Protein AF-A0A6B1B7S1-F1 (afdb_monomer_lite)

Foldseek 3Di:
DDPPDDPCQEVCNPNPPHYDPVVVVVVVVDPDDPDDDFPDPDDVVRVVVD

Structure (mmCIF, N/CA/C/O backbone):
data_AF-A0A6B1B7S1-F1
#
_entry.id   AF-A0A6B1B7S1-F1
#
loop_
_atom_site.group_PDB
_atom_site.id
_atom_site.type_symbol
_atom_site.label_atom_id
_atom_site.label_alt_id
_atom_site.label_comp_id
_atom_site.label_asym_id
_atom_site.label_entity_id
_atom_site.label_seq_id
_atom_site.pdbx_PDB_ins_code
_atom_site.Cartn_x
_atom_site.Cartn_y
_atom_site.Cartn_z
_atom_site.occupancy
_atom_site.B_iso_or_equiv
_atom_site.auth_seq_id
_atom_site.auth_comp_id
_atom_site.auth_asym_id
_atom_site.auth_atom_id
_atom_site.pdbx_PDB_model_num
ATOM 1 N N . MET A 1 1 ? -2.275 6.606 -8.081 1.00 86.50 1 MET A N 1
ATOM 2 C CA . MET A 1 1 ? -0.900 6.332 -7.607 1.00 86.50 1 MET A CA 1
ATOM 3 C C . MET A 1 1 ? -0.700 7.075 -6.299 1.00 86.50 1 MET A C 1
ATOM 5 O O . MET A 1 1 ? -1.073 8.239 -6.248 1.00 86.50 1 MET A O 1
ATOM 9 N N . ALA A 1 2 ? -0.164 6.420 -5.274 1.00 93.38 2 ALA A N 1
ATOM 10 C CA . ALA A 1 2 ? 0.224 7.057 -4.016 1.00 93.38 2 ALA A CA 1
ATOM 11 C C . ALA A 1 2 ? 1.754 7.030 -3.907 1.00 93.38 2 ALA A C 1
ATOM 13 O O . ALA A 1 2 ? 2.372 6.051 -4.324 1.00 93.38 2 ALA A O 1
ATOM 14 N N . ASP A 1 3 ? 2.357 8.106 -3.408 1.00 94.62 3 ASP A N 1
ATOM 15 C CA . ASP A 1 3 ? 3.811 8.211 -3.277 1.00 94.62 3 ASP A CA 1
ATOM 16 C C . ASP A 1 3 ? 4.265 7.612 -1.943 1.00 94.62 3 ASP A C 1
ATOM 18 O O . ASP A 1 3 ? 3.670 7.896 -0.906 1.00 94.62 3 ASP A O 1
ATOM 22 N N . GLN A 1 4 ? 5.275 6.738 -1.986 1.00 93.38 4 GLN A N 1
ATOM 23 C CA . GLN A 1 4 ? 5.885 6.089 -0.812 1.00 93.38 4 GLN A CA 1
ATOM 24 C C . GLN A 1 4 ? 4.925 5.292 0.102 1.00 93.38 4 GLN A C 1
ATOM 26 O O . GLN A 1 4 ? 5.310 4.881 1.196 1.00 93.38 4 GLN A O 1
ATOM 31 N N . LEU A 1 5 ? 3.693 5.018 -0.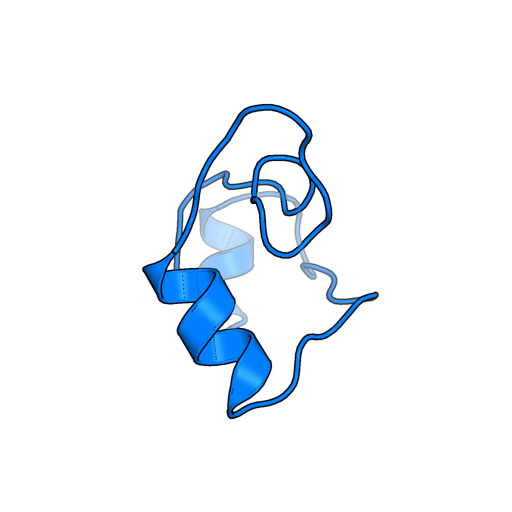337 1.00 95.12 5 LEU A N 1
ATOM 32 C CA . LEU A 1 5 ? 2.726 4.233 0.426 1.00 95.12 5 LEU A CA 1
ATOM 33 C C . LEU A 1 5 ? 3.087 2.746 0.377 1.00 95.12 5 LEU A C 1
ATOM 35 O O . LEU A 1 5 ? 2.951 2.100 -0.663 1.00 95.12 5 LEU A O 1
ATOM 39 N N . ALA A 1 6 ? 3.498 2.191 1.513 1.00 94.69 6 ALA A N 1
ATOM 40 C CA . ALA A 1 6 ? 3.716 0.758 1.628 1.00 94.69 6 ALA A CA 1
ATOM 41 C C . ALA A 1 6 ? 2.393 0.021 1.923 1.00 94.69 6 ALA A C 1
ATOM 43 O O . ALA A 1 6 ? 1.596 0.497 2.735 1.00 94.69 6 ALA A O 1
ATOM 44 N N . PRO A 1 7 ? 2.151 -1.156 1.312 1.00 94.44 7 PRO A N 1
ATOM 45 C CA . PRO A 1 7 ? 0.867 -1.856 1.415 1.00 94.44 7 PRO A CA 1
ATOM 46 C C . PRO A 1 7 ? 0.515 -2.229 2.859 1.00 94.44 7 PRO A C 1
ATOM 48 O O . PRO A 1 7 ? -0.638 -2.111 3.259 1.00 94.44 7 PRO A O 1
ATOM 51 N N . HIS A 1 8 ? 1.510 -2.579 3.678 1.00 94.38 8 HIS A N 1
ATOM 52 C CA . HIS A 1 8 ? 1.315 -2.947 5.082 1.00 94.38 8 HIS A CA 1
ATOM 53 C C . HIS A 1 8 ? 0.741 -1.821 5.955 1.00 94.38 8 HIS A C 1
ATOM 55 O O . HIS A 1 8 ? 0.251 -2.111 7.038 1.00 94.38 8 HIS A O 1
ATOM 61 N N . PHE A 1 9 ? 0.762 -0.562 5.501 1.00 95.69 9 PHE A N 1
ATOM 62 C CA . PHE A 1 9 ? 0.141 0.571 6.199 1.00 95.69 9 PHE A CA 1
ATOM 63 C C . PHE A 1 9 ? -1.313 0.832 5.791 1.00 95.69 9 PHE A C 1
ATOM 65 O O . PHE A 1 9 ? -1.856 1.887 6.106 1.00 95.69 9 PHE A O 1
ATOM 72 N N . THR A 1 10 ? -1.964 -0.093 5.089 1.00 95.94 10 THR A N 1
ATOM 73 C CA . THR A 1 10 ? -3.365 0.059 4.674 1.00 95.94 10 THR A CA 1
ATOM 74 C C . THR A 1 10 ? -4.253 -1.005 5.313 1.00 95.94 10 THR A C 1
ATOM 76 O O . THR A 1 10 ? -3.822 -2.138 5.543 1.00 95.94 10 THR A O 1
ATOM 79 N N . GLY A 1 11 ? -5.505 -0.641 5.610 1.00 94.94 11 GLY A N 1
ATOM 80 C CA . GLY A 1 11 ? -6.481 -1.549 6.222 1.00 94.94 11 GLY A CA 1
ATOM 81 C C . GLY A 1 11 ? -6.777 -2.763 5.338 1.00 94.94 11 GLY A C 1
ATOM 82 O O . GLY A 1 11 ? -6.881 -3.879 5.841 1.00 94.94 11 GLY A O 1
ATOM 83 N N . THR A 1 12 ? -6.760 -2.581 4.013 1.00 94.88 12 THR A N 1
ATOM 84 C CA . THR A 1 12 ? -6.942 -3.653 3.017 1.00 94.88 12 THR A CA 1
ATOM 85 C C . THR A 1 12 ? -5.902 -4.771 3.094 1.00 94.88 12 THR A C 1
A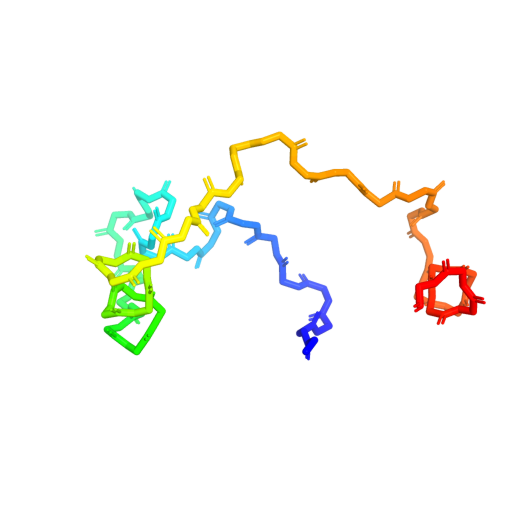TOM 87 O O . THR A 1 12 ? -6.163 -5.876 2.620 1.00 94.88 12 THR A O 1
ATOM 90 N N . TYR A 1 13 ? -4.726 -4.502 3.667 1.00 95.69 13 TYR A N 1
ATOM 91 C CA . TYR A 1 13 ? -3.671 -5.492 3.904 1.00 95.69 13 TYR A CA 1
ATOM 92 C C . TYR A 1 13 ? -3.565 -5.894 5.387 1.00 95.69 13 TYR A C 1
ATOM 94 O O . TYR A 1 13 ? -2.572 -6.492 5.794 1.00 95.69 13 TYR A O 1
ATOM 102 N N . GLY A 1 14 ? -4.591 -5.603 6.195 1.00 93.75 14 GLY A N 1
ATOM 103 C CA . GLY A 1 14 ? -4.717 -6.094 7.569 1.00 93.75 14 GLY A CA 1
ATOM 104 C C . GLY A 1 14 ? -4.044 -5.231 8.636 1.00 93.75 14 GLY A C 1
ATOM 105 O O . GLY A 1 14 ? -3.760 -5.730 9.725 1.00 93.75 14 GLY A O 1
ATOM 106 N N . HIS A 1 15 ? -3.770 -3.951 8.363 1.00 96.50 15 HIS A N 1
ATOM 107 C CA . HIS A 1 15 ? -3.199 -3.065 9.376 1.00 96.50 15 HIS A CA 1
ATOM 108 C C . HIS A 1 15 ? -4.167 -2.900 10.578 1.00 96.50 15 HIS A C 1
ATOM 110 O O . HIS A 1 15 ? -5.329 -2.554 10.372 1.00 96.50 15 HIS A O 1
ATOM 116 N N . PRO A 1 16 ? -3.719 -3.069 11.841 1.00 95.19 16 PRO A N 1
ATOM 117 C CA . PRO A 1 16 ? -4.616 -3.190 13.002 1.00 95.19 16 PRO A CA 1
ATOM 118 C C . PRO A 1 16 ? -5.306 -1.887 13.441 1.00 95.19 16 PRO A C 1
ATOM 120 O O . PRO A 1 16 ? -6.306 -1.937 14.151 1.00 95.19 16 PRO A O 1
ATOM 123 N N . VAL A 1 17 ? -4.758 -0.721 13.070 1.00 96.94 17 VAL A N 1
ATOM 124 C CA . VAL A 1 17 ? -5.260 0.603 13.510 1.00 96.94 17 VAL A CA 1
ATOM 125 C C . VAL A 1 17 ? -5.753 1.481 12.354 1.00 96.94 17 VAL A C 1
ATOM 127 O O . VAL A 1 17 ? -6.819 2.083 12.442 1.00 96.94 17 VAL A O 1
ATOM 130 N N . VAL A 1 18 ? -4.969 1.593 11.278 1.00 96.81 18 VAL A N 1
ATOM 131 C CA . VAL A 1 18 ? -5.294 2.398 10.093 1.00 96.81 18 VAL A CA 1
ATOM 132 C C . VAL A 1 18 ? -6.583 1.922 9.420 1.00 96.81 18 VAL A C 1
ATOM 134 O O . VAL A 1 18 ? -6.717 0.757 9.060 1.00 96.81 18 VAL A O 1
A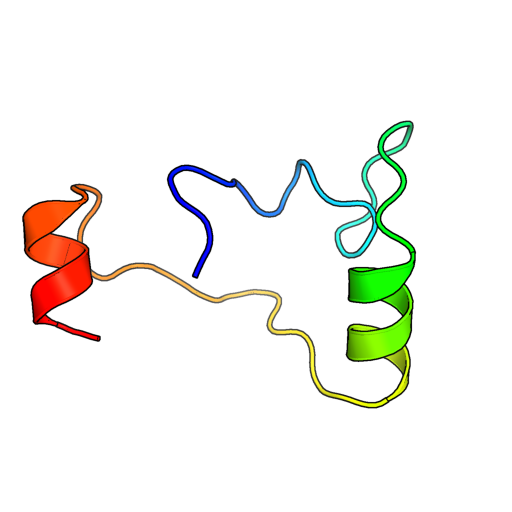TOM 137 N N . GLN A 1 19 ? -7.497 2.864 9.192 1.00 96.00 19 GLN A N 1
ATOM 138 C CA . GLN A 1 19 ? -8.770 2.631 8.514 1.00 96.00 19 GLN A CA 1
ATOM 139 C C . GLN A 1 19 ? -8.722 3.209 7.098 1.00 96.00 19 GLN A C 1
ATOM 141 O O . GLN A 1 19 ? -8.458 4.399 6.917 1.00 96.00 19 GLN A O 1
ATOM 146 N N . THR A 1 20 ? -9.003 2.382 6.088 1.00 97.06 20 THR A N 1
ATOM 147 C CA . THR A 1 20 ? -9.010 2.787 4.671 1.00 97.06 20 THR A CA 1
ATOM 148 C C . THR A 1 20 ? -10.314 2.390 3.970 1.00 97.06 20 THR A C 1
ATOM 150 O O . THR A 1 20 ? -10.270 1.685 2.962 1.00 97.06 20 THR A O 1
ATOM 153 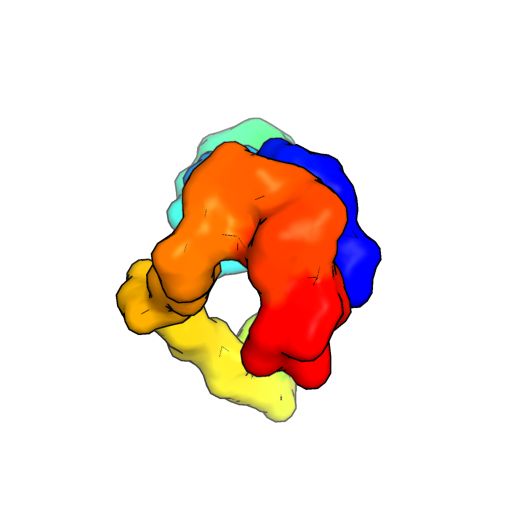N N . PRO A 1 21 ? -11.483 2.883 4.423 1.00 96.50 21 PRO A N 1
ATOM 154 C CA . PRO A 1 21 ? -12.790 2.370 3.993 1.00 96.50 21 PRO A CA 1
ATOM 155 C C . PRO A 1 21 ? -13.032 2.476 2.479 1.00 96.50 21 PRO A C 1
ATOM 157 O O . PRO A 1 21 ? -13.685 1.621 1.886 1.00 96.50 21 PRO A O 1
ATOM 160 N N . ALA A 1 22 ? -12.477 3.501 1.823 1.00 97.00 22 ALA A N 1
ATOM 161 C CA . ALA A 1 22 ? -12.571 3.652 0.371 1.00 97.00 22 ALA A CA 1
ATOM 162 C C . ALA A 1 22 ? -11.754 2.593 -0.394 1.00 97.00 22 ALA A C 1
ATOM 164 O O . ALA A 1 22 ? -12.190 2.123 -1.446 1.00 97.00 22 ALA A O 1
ATOM 165 N N . LEU A 1 23 ? -10.585 2.205 0.131 1.00 96.25 23 LEU A N 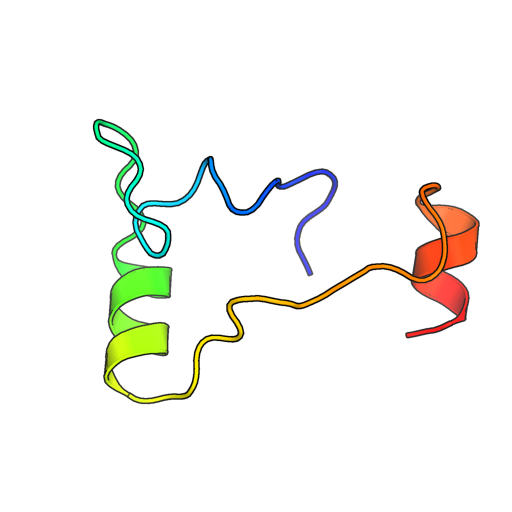1
ATOM 166 C CA . LEU A 1 23 ? -9.780 1.122 -0.438 1.00 96.25 23 LEU A CA 1
ATOM 167 C C . LEU A 1 23 ? -10.432 -0.233 -0.150 1.00 96.25 23 LEU A C 1
ATOM 169 O O . LEU A 1 23 ? -10.502 -1.067 -1.048 1.00 96.25 23 LEU A O 1
ATOM 173 N N . ASP A 1 24 ? -10.982 -0.421 1.049 1.00 95.81 24 ASP A N 1
ATOM 174 C CA . ASP A 1 24 ? -11.677 -1.650 1.443 1.00 95.81 24 ASP A CA 1
ATO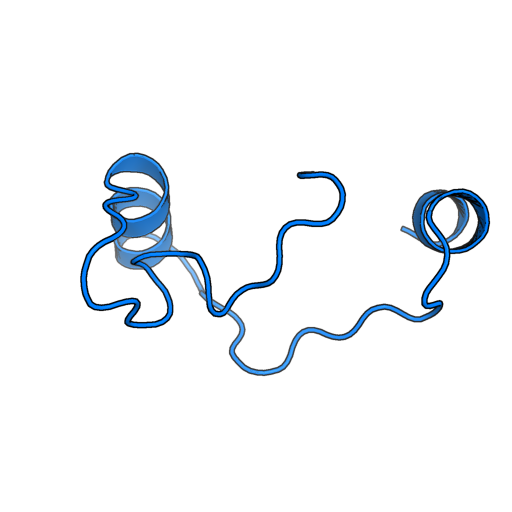M 175 C C . ASP A 1 24 ? -12.879 -1.906 0.522 1.00 95.81 24 ASP A C 1
ATOM 177 O O . ASP A 1 24 ? -12.991 -2.974 -0.085 1.00 95.81 24 ASP A O 1
ATOM 181 N N . ALA A 1 25 ? -13.707 -0.880 0.292 1.00 97.06 25 ALA A N 1
ATOM 182 C CA . ALA A 1 25 ? -14.817 -0.942 -0.655 1.00 97.06 25 ALA A CA 1
ATOM 183 C C . ALA A 1 25 ? -14.359 -1.240 -2.093 1.00 97.06 25 ALA A C 1
ATOM 185 O O . ALA A 1 25 ? -15.053 -1.950 -2.822 1.00 97.06 25 ALA A O 1
ATOM 186 N N . LEU A 1 26 ? -13.197 -0.722 -2.515 1.00 96.88 26 LEU A N 1
ATOM 187 C CA . LEU A 1 26 ? -12.630 -1.022 -3.831 1.00 96.88 26 LEU A CA 1
ATOM 188 C C . LEU A 1 26 ? -12.204 -2.492 -3.936 1.00 96.88 26 LEU A C 1
ATOM 190 O O . LEU A 1 26 ? -12.496 -3.132 -4.944 1.00 96.88 26 LEU A O 1
ATOM 194 N N . THR A 1 27 ? -11.562 -3.033 -2.900 1.00 95.75 27 THR A N 1
ATOM 195 C CA . THR A 1 27 ? -11.144 -4.442 -2.876 1.00 95.75 27 THR A CA 1
ATOM 196 C C . THR A 1 27 ? -12.327 -5.406 -2.809 1.00 95.75 27 THR A C 1
ATOM 198 O O . THR A 1 27 ? -12.285 -6.438 -3.467 1.00 95.75 27 THR A O 1
ATOM 201 N N . GLY A 1 28 ? -13.417 -5.052 -2.116 1.00 96.06 28 GLY A N 1
ATOM 202 C CA . GLY A 1 28 ? -14.626 -5.882 -2.030 1.00 96.06 28 GLY A CA 1
ATOM 203 C C . GLY A 1 28 ? -15.402 -6.028 -3.346 1.00 96.06 28 GLY A C 1
ATOM 204 O O . GLY A 1 28 ? -16.184 -6.962 -3.494 1.00 96.06 28 GLY A O 1
ATOM 205 N N . ARG A 1 29 ? -15.179 -5.131 -4.315 1.00 97.75 29 ARG A N 1
ATOM 206 C CA . ARG A 1 29 ? -15.807 -5.168 -5.651 1.00 97.75 29 ARG A CA 1
ATOM 207 C C . ARG A 1 29 ? -14.813 -5.403 -6.791 1.00 97.75 29 ARG A C 1
ATOM 209 O O . ARG A 1 29 ? -15.161 -5.201 -7.952 1.00 97.75 29 ARG A O 1
ATOM 216 N N . GLY A 1 30 ? -13.571 -5.753 -6.469 1.00 96.69 30 GLY A N 1
ATOM 217 C CA . GLY A 1 30 ? -12.476 -5.832 -7.429 1.00 96.69 30 GLY A CA 1
ATOM 218 C C . GLY A 1 30 ? -11.479 -6.930 -7.086 1.00 96.69 30 GLY A C 1
ATOM 219 O O . GLY A 1 30 ? -11.801 -7.896 -6.402 1.00 96.69 30 GLY A O 1
ATOM 220 N N . VAL A 1 31 ? -10.253 -6.773 -7.582 1.00 96.56 31 VAL A N 1
ATOM 221 C CA . VAL A 1 31 ? -9.146 -7.702 -7.330 1.00 96.56 31 VAL A CA 1
ATOM 222 C C . VAL A 1 31 ? -8.042 -6.964 -6.582 1.00 96.56 31 VAL A C 1
ATOM 224 O O . VAL A 1 31 ? -7.652 -5.859 -6.962 1.00 96.56 31 VAL A O 1
ATOM 227 N N . ARG A 1 32 ? -7.530 -7.587 -5.520 1.00 95.50 32 ARG A N 1
ATOM 228 C CA . ARG A 1 32 ? -6.354 -7.140 -4.768 1.00 95.50 32 ARG A CA 1
ATOM 229 C C . ARG A 1 32 ? -5.189 -8.062 -5.108 1.00 95.50 32 ARG A C 1
ATOM 231 O O . ARG A 1 32 ? -5.339 -9.277 -5.052 1.00 95.50 32 ARG A O 1
ATOM 238 N N . PHE A 1 33 ? -4.037 -7.490 -5.443 1.00 96.31 33 PHE A N 1
ATOM 239 C CA . PHE A 1 33 ? -2.816 -8.256 -5.687 1.00 96.31 33 PHE A CA 1
ATOM 240 C C . PHE A 1 33 ? -1.987 -8.333 -4.402 1.00 96.31 33 PHE A C 1
ATOM 242 O O . PHE A 1 33 ? -1.586 -7.302 -3.857 1.00 96.31 33 PHE A O 1
ATOM 249 N N . ASP A 1 34 ? -1.713 -9.547 -3.929 1.00 95.31 34 ASP A N 1
ATOM 250 C CA . ASP A 1 34 ? -0.858 -9.780 -2.757 1.00 95.31 34 ASP A CA 1
ATOM 251 C C . ASP A 1 34 ? 0.640 -9.633 -3.073 1.00 95.31 34 ASP A C 1
ATOM 253 O O . ASP A 1 34 ? 1.428 -9.298 -2.193 1.00 95.31 34 ASP A O 1
ATOM 257 N N . ALA A 1 35 ? 1.029 -9.834 -4.336 1.00 95.50 35 ALA A N 1
ATOM 258 C CA . ALA A 1 35 ? 2.422 -9.871 -4.784 1.00 95.50 35 ALA A CA 1
ATOM 259 C C . ALA A 1 35 ? 2.690 -8.895 -5.948 1.00 95.50 35 ALA A C 1
ATOM 261 O O . ALA A 1 35 ? 3.112 -9.294 -7.033 1.00 95.50 35 ALA A O 1
ATOM 262 N N . ALA A 1 36 ? 2.415 -7.604 -5.737 1.00 94.38 36 ALA A N 1
ATOM 263 C CA . ALA A 1 36 ? 2.717 -6.544 -6.701 1.00 94.38 36 ALA A CA 1
ATOM 264 C C . ALA A 1 36 ? 4.064 -5.870 -6.378 1.00 94.38 36 ALA A C 1
ATOM 266 O O . ALA A 1 36 ? 4.219 -5.265 -5.316 1.00 94.38 36 ALA A O 1
ATOM 267 N N . TYR A 1 37 ? 5.026 -5.943 -7.302 1.00 93.44 37 TYR A N 1
ATOM 268 C CA . TYR A 1 37 ? 6.377 -5.401 -7.124 1.00 93.44 37 TYR A CA 1
ATOM 269 C C . TYR A 1 37 ? 6.661 -4.224 -8.055 1.00 93.44 37 TYR A C 1
ATOM 271 O O . TYR A 1 37 ? 6.208 -4.174 -9.196 1.00 93.44 37 TYR A O 1
ATOM 279 N N . CYS A 1 38 ? 7.461 -3.283 -7.560 1.00 91.69 38 CYS A N 1
ATOM 280 C CA . CYS A 1 38 ? 8.001 -2.184 -8.350 1.00 91.69 38 CYS A CA 1
ATOM 281 C C . CYS A 1 38 ? 9.309 -2.615 -9.025 1.00 91.69 38 CYS A C 1
ATOM 283 O O . CYS A 1 38 ? 10.177 -3.188 -8.371 1.00 91.69 38 CYS A O 1
ATOM 285 N N . ASN A 1 39 ? 9.489 -2.270 -10.303 1.00 94.00 39 ASN A N 1
ATOM 286 C CA . ASN A 1 39 ? 10.715 -2.592 -11.051 1.00 94.00 39 ASN A CA 1
ATOM 287 C C . ASN A 1 39 ? 11.952 -1.836 -10.529 1.00 94.00 39 ASN A C 1
ATOM 289 O O . ASN A 1 39 ? 13.083 -2.281 -10.707 1.00 94.00 39 ASN A O 1
ATOM 293 N N . PHE A 1 40 ? 11.742 -0.683 -9.884 1.00 95.19 40 PHE A N 1
ATOM 294 C CA . PHE A 1 40 ? 12.800 0.154 -9.324 1.00 95.19 40 PHE A CA 1
ATOM 295 C C . PHE A 1 40 ? 12.383 0.736 -7.966 1.00 95.19 40 PHE A C 1
ATOM 297 O O . PHE A 1 40 ? 11.239 1.170 -7.826 1.00 95.19 40 PHE A O 1
ATOM 304 N N . PRO A 1 41 ? 13.307 0.857 -6.994 1.00 92.19 41 PRO A N 1
ATOM 305 C CA . PRO A 1 41 ? 13.026 1.433 -5.677 1.00 92.19 41 PRO A CA 1
ATOM 306 C C . PRO A 1 41 ? 13.158 2.972 -5.634 1.00 92.19 41 PRO A C 1
ATOM 308 O O . PRO A 1 41 ? 13.360 3.536 -4.566 1.00 92.19 41 PRO A O 1
ATOM 311 N N . LEU A 1 42 ? 13.102 3.669 -6.780 1.00 94.12 42 LEU A N 1
ATOM 312 C CA . LEU A 1 42 ? 13.255 5.132 -6.867 1.00 94.12 42 LEU A CA 1
ATOM 313 C C . LEU A 1 42 ? 12.092 5.768 -7.626 1.00 94.12 42 LEU A C 1
ATOM 315 O O . LEU A 1 42 ? 11.736 5.293 -8.703 1.00 94.12 42 LEU A O 1
ATOM 319 N N . CYS A 1 43 ? 11.584 6.899 -7.127 1.00 92.06 43 CYS A N 1
ATOM 320 C CA . CYS A 1 43 ? 10.361 7.533 -7.625 1.00 92.06 43 CYS A CA 1
ATOM 321 C C . CYS A 1 43 ? 10.404 7.853 -9.129 1.00 92.06 43 CYS A C 1
ATOM 323 O O . CYS A 1 43 ? 9.491 7.481 -9.862 1.00 92.06 43 CYS A O 1
ATOM 325 N N . ALA A 1 44 ? 11.470 8.504 -9.607 1.00 93.75 44 ALA A N 1
ATOM 326 C CA . ALA A 1 44 ? 11.577 8.916 -11.010 1.00 93.75 44 ALA A CA 1
ATOM 327 C C . ALA A 1 44 ? 11.697 7.722 -11.972 1.00 93.75 44 ALA A C 1
ATOM 329 O O . ALA A 1 44 ? 10.985 7.654 -12.972 1.00 93.75 44 ALA A O 1
ATOM 330 N N . ARG A 1 45 ? 12.565 6.751 -11.647 1.00 89.69 45 ARG A N 1
ATOM 331 C CA . ARG A 1 45 ? 12.773 5.552 -12.479 1.00 89.69 45 ARG A CA 1
ATOM 332 C C . ARG A 1 45 ? 11.569 4.621 -12.470 1.00 89.69 45 ARG A C 1
ATOM 334 O O . ARG A 1 45 ? 11.277 4.011 -13.487 1.00 89.69 45 ARG A O 1
ATOM 341 N N . LEU A 1 46 ? 10.869 4.522 -11.341 1.00 91.06 46 LEU A N 1
ATOM 342 C CA . LEU A 1 46 ? 9.630 3.764 -11.261 1.00 91.06 46 LEU A CA 1
ATOM 343 C C . LEU A 1 46 ? 8.549 4.404 -12.136 1.00 91.06 46 LEU A C 1
ATOM 345 O O . LEU A 1 46 ? 7.924 3.708 -12.915 1.00 91.06 46 LEU A O 1
ATOM 349 N N . ARG A 1 47 ? 8.347 5.723 -12.054 1.00 91.38 47 ARG A N 1
ATOM 350 C CA . ARG A 1 47 ? 7.227 6.395 -12.733 1.00 91.38 47 ARG A CA 1
ATOM 351 C C . ARG A 1 47 ? 7.334 6.424 -14.257 1.00 91.38 47 ARG A C 1
ATOM 353 O O . ARG A 1 47 ? 6.314 6.552 -14.907 1.00 91.38 47 ARG A O 1
ATOM 360 N N . ILE A 1 48 ? 8.534 6.335 -14.828 1.00 91.19 48 ILE A N 1
ATOM 361 C CA . ILE A 1 48 ? 8.690 6.315 -16.292 1.00 91.19 48 ILE A CA 1
ATOM 362 C C . ILE A 1 48 ? 8.442 4.925 -16.908 1.00 91.19 48 ILE A C 1
ATOM 364 O O . ILE A 1 48 ? 8.348 4.819 -18.125 1.00 91.19 48 ILE A O 1
ATOM 368 N N . VAL A 1 49 ? 8.362 3.861 -16.094 1.00 86.88 49 VAL A N 1
ATOM 369 C CA . VAL A 1 49 ? 8.191 2.472 -16.571 1.00 86.88 49 VAL A CA 1
ATOM 370 C C . VAL A 1 49 ? 6.768 1.918 -16.379 1.00 86.88 49 VAL A C 1
ATOM 372 O O . VAL A 1 49 ? 6.484 0.813 -16.833 1.00 86.88 49 VAL A O 1
ATOM 375 N N . ILE A 1 50 ? 5.877 2.665 -15.720 1.00 80.94 50 ILE A N 1
ATOM 376 C CA . ILE A 1 50 ? 4.439 2.372 -15.542 1.00 80.94 50 ILE A CA 1
ATOM 377 C C . ILE A 1 50 ? 3.624 3.477 -16.199 1.00 80.94 50 ILE A C 1
ATOM 379 O O . ILE A 1 50 ? 2.615 3.131 -16.847 1.00 80.94 50 ILE A O 1
#

Radius of gyration: 12.41 Å; chains: 1; bounding box: 29×19×30 Å

Sequence (50 aa):
MADQLAPHFTGTYGHPVVQTPALDALTGRGVRFDAAYCNFPLCARLRIVI

Secondary structure (DSSP, 8-state):
--SS--GGGSGGGT-SS---HHHHHHHHTS---SS---S-SSHHHHHTT-

pLDDT: mean 94.26, std 3.07, range [80.94, 97.75]